Protein AF-A0A6P0PLL3-F1 (afdb_monomer_lite)

Radius of gyration: 20.27 Å; chains: 1; bounding box: 35×46×70 Å

pLDDT: mean 83.41, std 16.7, range [39.41, 98.06]

Sequence (136 aa):
MVSTVKMPKSPPAWEDLPLSQAADSIDLDNIKTQLDLVLLSLEALAGIGSEEMLQAAAELNLDSMITDRVALWRLRQSNPLRKSSGGRKKLDVEEARSLVLIICHLAKNHQELIRRAVALLEQMTQQNSEPHRAAL

Foldseek 3Di:
DDDDDDDDDDDPPPVPPPPVDDDDVVLVVDLLQVLLVLVVLLCVQVVDDVVLLVVLCVVVVNCVQVVDPVSVVLSNQQRPPDDDPDDHDDQDPVNSVSSVSSSVVSCVVCVVSSVVLVVLVVVCVVVVHDSVPDDD

Structure (mmCIF, N/CA/C/O backbone):
data_AF-A0A6P0PLL3-F1
#
_entry.id   AF-A0A6P0PLL3-F1
#
loop_
_atom_site.group_PDB
_atom_site.id
_atom_site.type_symbol
_atom_site.label_atom_id
_atom_site.label_alt_id
_atom_site.label_comp_id
_atom_site.label_asym_id
_atom_site.label_entity_id
_atom_site.label_seq_id
_atom_site.pdbx_PDB_ins_code
_atom_site.Cartn_x
_atom_site.Cartn_y
_atom_site.Cartn_z
_atom_site.occupancy
_atom_site.B_iso_or_equiv
_atom_site.auth_seq_id
_atom_site.auth_comp_id
_atom_site.auth_asym_id
_atom_site.auth_atom_id
_atom_site.pdbx_PDB_model_num
ATOM 1 N N . MET A 1 1 ? -3.073 -38.754 51.804 1.00 40.34 1 MET A N 1
ATOM 2 C CA . MET A 1 1 ? -2.474 -37.481 51.350 1.00 40.34 1 MET A CA 1
ATOM 3 C C . MET A 1 1 ? -2.199 -37.617 49.861 1.00 40.34 1 MET A C 1
ATOM 5 O O . MET A 1 1 ? -1.339 -38.405 49.502 1.00 40.34 1 MET A O 1
ATOM 9 N N . VAL A 1 2 ? -2.988 -36.965 49.005 1.00 42.31 2 VAL A N 1
ATOM 10 C CA . VAL A 1 2 ? -2.787 -36.967 47.545 1.00 42.31 2 VAL A CA 1
ATOM 11 C C . VAL A 1 2 ? -2.354 -35.558 47.163 1.00 42.31 2 VAL A C 1
ATOM 13 O O . VAL A 1 2 ? -3.126 -34.616 47.322 1.00 42.31 2 VAL A O 1
ATOM 16 N N . SER A 1 3 ? -1.104 -35.412 46.732 1.00 39.41 3 SER A N 1
ATOM 17 C CA . SER A 1 3 ? -0.561 -34.148 46.239 1.00 39.41 3 SER A CA 1
ATOM 18 C C . SER A 1 3 ? -0.865 -34.031 44.751 1.00 39.41 3 SER A C 1
ATOM 20 O O . SER A 1 3 ? -0.253 -34.716 43.936 1.00 39.41 3 SER A O 1
ATOM 22 N N . THR A 1 4 ? -1.812 -33.173 44.386 1.00 42.75 4 THR A N 1
ATOM 23 C CA . THR A 1 4 ? -2.090 -32.843 42.985 1.00 42.75 4 THR A CA 1
ATOM 24 C C . THR A 1 4 ? -1.213 -31.660 42.585 1.00 42.75 4 THR A C 1
ATOM 26 O O . THR A 1 4 ? -1.444 -30.530 43.016 1.00 42.75 4 THR A O 1
ATOM 29 N N . VAL A 1 5 ? -0.180 -31.911 41.780 1.00 46.03 5 VAL A N 1
ATOM 30 C CA . VAL A 1 5 ? 0.643 -30.850 41.186 1.00 46.03 5 VAL A CA 1
ATOM 31 C C . VAL A 1 5 ? -0.196 -30.128 40.134 1.00 46.03 5 VAL A C 1
ATOM 33 O O . VAL A 1 5 ? -0.604 -30.707 39.130 1.00 46.03 5 VAL A O 1
ATOM 36 N N . LYS A 1 6 ? -0.485 -28.852 40.387 1.00 48.22 6 LYS A N 1
ATOM 37 C CA . LYS A 1 6 ? -1.186 -27.964 39.459 1.00 48.22 6 LYS A CA 1
ATOM 38 C C . LYS A 1 6 ? -0.161 -27.458 38.441 1.00 48.22 6 LYS A C 1
ATOM 40 O O . LYS A 1 6 ? 0.735 -26.703 38.808 1.00 48.22 6 LYS A O 1
ATOM 45 N N . MET A 1 7 ? -0.257 -27.901 37.187 1.00 46.19 7 MET A N 1
ATOM 46 C CA . MET A 1 7 ? 0.611 -27.389 36.121 1.00 46.19 7 MET A CA 1
ATOM 47 C C . MET A 1 7 ? 0.285 -25.914 35.835 1.00 46.19 7 MET A C 1
ATOM 49 O O . MET A 1 7 ? -0.898 -25.554 35.810 1.00 46.19 7 MET A O 1
ATOM 53 N N . PRO A 1 8 ? 1.296 -25.050 35.633 1.00 46.84 8 PRO A N 1
ATOM 54 C CA . PRO A 1 8 ? 1.057 -23.663 35.276 1.00 46.84 8 PRO A CA 1
ATOM 55 C C . PRO A 1 8 ? 0.473 -23.590 33.862 1.00 46.84 8 PRO A C 1
ATOM 57 O O . PRO A 1 8 ? 0.931 -24.250 32.931 1.00 46.84 8 PRO A O 1
ATOM 60 N N . LYS A 1 9 ? -0.580 -22.788 33.727 1.00 57.59 9 LYS A N 1
ATOM 61 C CA . LYS A 1 9 ? -1.234 -22.465 32.463 1.00 57.59 9 LYS A CA 1
ATOM 62 C C . LYS A 1 9 ? -0.315 -21.479 31.738 1.00 57.59 9 LYS A C 1
ATOM 64 O O . LYS A 1 9 ? -0.266 -20.318 32.133 1.00 57.59 9 LYS A O 1
ATOM 69 N N . SER A 1 10 ? 0.461 -21.943 30.759 1.00 55.72 10 SER A N 1
ATOM 70 C CA . SER A 1 10 ? 1.245 -21.037 29.915 1.00 55.72 10 SER A CA 1
ATOM 71 C C . SER A 1 10 ? 0.302 -20.039 29.230 1.00 55.72 10 SER A C 1
ATOM 73 O O . SER A 1 10 ? -0.740 -20.469 28.719 1.00 55.72 10 SER A O 1
ATOM 75 N N . PRO A 1 11 ? 0.622 -18.734 29.229 1.00 53.94 11 PRO A N 1
ATOM 76 C CA . PRO A 1 11 ? -0.097 -17.769 28.409 1.00 53.94 11 PRO A CA 1
ATOM 77 C C . PRO A 1 11 ? 0.046 -18.141 26.923 1.00 53.94 11 PRO A C 1
ATOM 79 O O . PRO A 1 11 ? 1.012 -18.811 26.536 1.00 53.94 11 PRO A O 1
ATOM 82 N N . PRO A 1 12 ? -0.936 -17.792 26.078 1.00 54.72 12 PRO A N 1
ATOM 83 C CA . PRO A 1 12 ? -0.860 -18.075 24.655 1.00 54.72 12 PRO A CA 1
ATOM 84 C C . PRO A 1 12 ? 0.314 -17.305 24.025 1.00 54.72 12 PRO A C 1
ATOM 86 O O . PRO A 1 12 ? 0.501 -16.119 24.268 1.00 54.72 12 PRO A O 1
ATOM 89 N N . ALA A 1 13 ? 1.088 -17.994 23.182 1.00 58.91 13 ALA A N 1
ATOM 90 C CA . ALA A 1 13 ? 2.374 -17.562 22.615 1.00 58.91 13 ALA A CA 1
ATOM 91 C C . ALA A 1 13 ? 2.362 -16.274 21.754 1.00 58.91 13 ALA A C 1
ATOM 93 O O . ALA A 1 13 ? 3.370 -15.950 21.133 1.00 58.91 13 ALA A O 1
ATOM 94 N N . TRP A 1 14 ? 1.238 -15.559 21.672 1.00 58.59 14 TRP A N 1
ATOM 95 C CA . TRP A 1 14 ? 1.121 -14.296 20.942 1.00 58.59 14 TRP A CA 1
ATOM 96 C C . TRP A 1 14 ? 1.363 -13.060 21.824 1.00 58.59 14 TRP A C 1
ATOM 98 O O . TRP A 1 14 ? 1.707 -12.015 21.280 1.00 58.59 14 TRP A O 1
ATOM 108 N N . GLU A 1 15 ? 1.220 -13.165 23.153 1.00 55.38 15 GLU A N 1
ATOM 109 C CA . GLU A 1 15 ? 1.468 -12.053 24.097 1.00 55.38 15 GLU A CA 1
ATOM 110 C C . GLU A 1 15 ? 2.967 -11.716 24.204 1.00 55.38 15 GLU A C 1
ATOM 112 O O . GLU A 1 15 ? 3.335 -10.562 24.403 1.00 55.38 15 GLU A O 1
ATOM 117 N N . ASP A 1 16 ? 3.828 -12.707 23.949 1.00 50.25 16 ASP A N 1
ATOM 118 C CA . ASP A 1 16 ? 5.288 -12.585 23.890 1.00 50.25 16 ASP A CA 1
ATOM 119 C C . ASP A 1 16 ? 5.801 -12.450 22.446 1.00 50.25 16 ASP A C 1
ATOM 121 O O . ASP A 1 16 ? 6.858 -12.975 22.098 1.00 50.25 16 ASP A O 1
ATOM 125 N N . LEU A 1 17 ? 5.068 -11.767 21.565 1.00 49.81 17 LEU A N 1
ATOM 126 C CA . LEU A 1 17 ? 5.664 -11.229 20.342 1.00 49.81 17 LEU A CA 1
ATOM 127 C C . LEU A 1 17 ? 6.262 -9.863 20.692 1.00 49.81 17 LEU A C 1
ATOM 129 O O . LEU A 1 17 ? 5.584 -8.851 20.494 1.00 49.81 17 LEU A O 1
ATOM 133 N N . PRO A 1 18 ? 7.512 -9.771 21.199 1.00 50.16 18 PRO A N 1
ATOM 134 C CA . PRO A 1 18 ? 8.148 -8.477 21.282 1.00 50.16 18 PRO A CA 1
ATOM 135 C C . PRO A 1 18 ? 8.168 -7.933 19.858 1.00 50.16 18 PRO A C 1
ATOM 137 O O . PRO A 1 18 ? 8.662 -8.598 18.935 1.00 50.16 18 PRO A O 1
ATOM 140 N N . LEU A 1 19 ? 7.633 -6.725 19.675 1.00 50.09 19 LEU A N 1
ATOM 141 C CA . LEU A 1 19 ? 8.045 -5.860 18.579 1.00 50.09 19 LEU A CA 1
ATOM 142 C C . LEU A 1 19 ? 9.567 -5.794 18.692 1.00 50.09 19 LEU A C 1
ATOM 144 O O . LEU A 1 19 ? 10.102 -5.064 19.520 1.00 50.09 19 LEU A O 1
ATOM 148 N N . SER A 1 20 ? 10.257 -6.675 17.960 1.00 55.56 20 SER A N 1
ATOM 149 C CA . SER A 1 20 ? 11.672 -6.976 18.213 1.00 55.56 20 SER A CA 1
ATOM 150 C C . SER A 1 20 ? 12.547 -5.739 17.998 1.00 55.56 20 SER A C 1
ATOM 152 O O . SER A 1 20 ? 13.670 -5.697 18.480 1.00 55.56 20 SER A O 1
ATOM 154 N N . GLN A 1 21 ? 11.975 -4.730 17.339 1.00 55.62 21 GLN A N 1
ATOM 155 C CA . GLN A 1 21 ? 12.319 -3.320 17.366 1.00 55.62 21 GLN A CA 1
ATOM 156 C C . GLN A 1 21 ? 11.032 -2.528 17.093 1.00 55.62 21 GLN A C 1
ATOM 158 O O . GLN A 1 21 ? 10.282 -2.874 16.175 1.00 55.62 21 GLN A O 1
ATOM 163 N N . ALA A 1 22 ? 10.769 -1.467 17.861 1.00 57.72 22 ALA A N 1
ATOM 164 C CA . ALA A 1 22 ? 9.928 -0.391 17.346 1.00 57.72 22 ALA A CA 1
ATOM 165 C C . ALA A 1 22 ? 10.685 0.217 16.157 1.00 57.72 22 ALA A C 1
ATOM 167 O O . ALA A 1 22 ? 11.886 0.449 16.272 1.00 57.72 22 ALA A O 1
ATOM 168 N N . ALA A 1 23 ? 10.031 0.389 15.007 1.00 59.97 23 ALA A N 1
ATOM 169 C CA . ALA A 1 23 ? 10.691 0.998 13.856 1.00 59.97 23 ALA A CA 1
ATOM 170 C C . ALA A 1 23 ? 11.138 2.417 14.238 1.00 59.97 23 ALA A C 1
ATOM 172 O O . ALA A 1 23 ? 10.313 3.213 14.694 1.00 59.97 23 ALA A O 1
ATOM 173 N N . ASP A 1 24 ? 12.426 2.722 14.070 1.00 63.41 24 ASP A N 1
ATOM 174 C CA . ASP A 1 24 ? 12.923 4.084 14.247 1.00 63.41 24 ASP A CA 1
ATOM 175 C C . ASP A 1 24 ? 12.212 4.999 13.238 1.00 63.41 24 ASP A C 1
ATOM 177 O O . ASP A 1 24 ? 11.894 4.580 12.121 1.00 63.41 24 ASP A O 1
ATOM 181 N N . SER A 1 25 ? 11.963 6.265 13.590 1.00 64.69 25 SER A N 1
ATOM 182 C CA . SER A 1 25 ? 11.278 7.210 12.687 1.00 64.69 25 SER A CA 1
ATOM 183 C C . SER A 1 25 ? 11.964 7.309 11.317 1.00 64.69 25 SER A C 1
ATOM 185 O O . SER A 1 25 ? 11.297 7.409 10.294 1.00 64.69 25 SER A O 1
ATOM 187 N N . ILE A 1 26 ? 13.291 7.156 11.294 1.00 71.12 26 ILE A N 1
ATOM 188 C CA . ILE A 1 26 ? 14.126 7.124 10.086 1.00 71.12 26 ILE A CA 1
ATOM 189 C C . ILE A 1 26 ? 13.738 5.968 9.141 1.00 71.12 26 ILE A C 1
ATOM 191 O O . ILE A 1 26 ? 13.766 6.133 7.921 1.00 71.12 26 ILE A O 1
ATOM 195 N N . ASP A 1 27 ? 13.343 4.807 9.671 1.00 69.00 27 ASP A N 1
ATOM 196 C CA . ASP A 1 27 ? 12.918 3.657 8.862 1.00 69.00 27 ASP A CA 1
ATOM 197 C C . ASP A 1 27 ? 11.500 3.831 8.293 1.00 69.00 27 ASP A C 1
ATOM 199 O O . ASP A 1 27 ? 11.192 3.301 7.217 1.00 69.00 27 ASP A O 1
ATOM 203 N N . LEU A 1 28 ? 10.646 4.593 8.987 1.00 70.81 28 LEU A N 1
ATOM 204 C CA . LEU A 1 28 ? 9.318 4.999 8.510 1.00 70.81 28 LEU A CA 1
ATOM 205 C C . LEU A 1 28 ? 9.394 6.123 7.467 1.00 70.81 28 LEU A C 1
ATOM 207 O O . LEU A 1 28 ? 8.525 6.213 6.599 1.00 70.81 28 LEU A O 1
ATOM 211 N N . ASP A 1 29 ? 10.463 6.919 7.484 1.00 75.88 29 ASP A N 1
ATOM 212 C CA . ASP A 1 29 ? 10.762 7.923 6.456 1.00 75.88 29 ASP A CA 1
ATOM 213 C C . ASP A 1 29 ? 11.286 7.297 5.147 1.00 75.88 29 ASP A C 1
ATOM 215 O O . ASP A 1 29 ? 11.446 7.972 4.126 1.00 75.88 29 ASP A O 1
ATOM 219 N N . ASN A 1 30 ? 11.515 5.980 5.124 1.00 88.50 30 ASN A N 1
ATOM 220 C CA . ASN A 1 30 ? 11.902 5.265 3.917 1.00 88.50 30 ASN A CA 1
ATOM 221 C C . ASN A 1 30 ? 10.709 5.094 2.965 1.00 88.50 30 ASN A C 1
ATOM 223 O O . ASN A 1 30 ? 9.740 4.397 3.269 1.00 88.50 30 ASN A O 1
ATOM 227 N N . ILE A 1 31 ? 10.823 5.636 1.750 1.00 90.06 31 ILE A N 1
ATOM 228 C CA . ILE A 1 31 ? 9.772 5.556 0.724 1.00 90.06 31 ILE A CA 1
ATOM 229 C C . ILE A 1 31 ? 9.289 4.123 0.444 1.00 90.06 31 ILE A C 1
ATOM 231 O O . ILE A 1 31 ? 8.103 3.909 0.219 1.00 90.06 31 ILE A O 1
ATOM 235 N N . LYS A 1 32 ? 10.169 3.113 0.500 1.00 91.75 32 LYS A N 1
ATOM 236 C CA . LYS A 1 32 ? 9.781 1.707 0.271 1.00 91.75 32 LYS A CA 1
ATOM 237 C C . LYS A 1 32 ? 8.855 1.203 1.372 1.00 91.75 32 LYS A C 1
ATOM 239 O O . LYS A 1 32 ? 7.901 0.483 1.091 1.00 91.75 32 LYS A O 1
ATOM 244 N N . THR A 1 33 ? 9.146 1.597 2.611 1.00 92.12 33 THR A N 1
ATOM 245 C CA . THR A 1 33 ? 8.307 1.321 3.775 1.00 92.12 33 THR A CA 1
ATOM 246 C C . THR A 1 33 ? 6.958 2.007 3.612 1.00 92.12 33 THR A C 1
ATOM 248 O O . THR A 1 33 ? 5.929 1.353 3.738 1.00 92.12 33 THR A O 1
ATOM 251 N N . GLN A 1 34 ? 6.948 3.293 3.255 1.00 93.38 34 GLN A N 1
ATOM 252 C CA . GLN A 1 34 ? 5.714 4.065 3.097 1.00 93.38 34 GLN A CA 1
ATOM 253 C C . GLN A 1 34 ? 4.800 3.491 2.011 1.00 93.38 34 GLN A C 1
ATOM 255 O O . GLN A 1 34 ? 3.619 3.280 2.265 1.00 93.38 34 GLN A O 1
ATOM 260 N N . LEU A 1 35 ? 5.335 3.178 0.826 1.00 95.31 35 LEU A N 1
ATOM 261 C CA . LEU A 1 35 ? 4.544 2.605 -0.269 1.00 95.31 35 LEU A CA 1
ATOM 262 C C . LEU A 1 35 ? 3.897 1.273 0.127 1.00 95.31 35 LEU A C 1
ATOM 264 O O . LEU A 1 35 ? 2.709 1.061 -0.113 1.00 95.31 35 LEU A O 1
ATOM 268 N N . ASP A 1 36 ? 4.662 0.381 0.755 1.00 94.50 36 ASP A N 1
ATOM 269 C CA . ASP A 1 36 ? 4.148 -0.918 1.185 1.00 94.50 36 ASP A CA 1
ATOM 270 C C . ASP A 1 36 ? 3.156 -0.806 2.353 1.00 94.50 36 ASP A C 1
ATOM 272 O O . ASP A 1 36 ? 2.162 -1.534 2.370 1.00 94.50 36 ASP A O 1
ATOM 276 N N . LEU A 1 37 ? 3.379 0.119 3.295 1.00 94.25 37 LEU A N 1
ATOM 277 C CA . LEU A 1 37 ? 2.435 0.400 4.378 1.00 94.25 37 LEU A CA 1
ATOM 278 C C . LEU A 1 37 ? 1.116 0.947 3.840 1.00 94.25 37 LEU A C 1
ATOM 280 O O . LEU A 1 37 ? 0.068 0.471 4.258 1.00 94.25 37 LEU A O 1
ATOM 284 N N . VAL A 1 38 ? 1.143 1.879 2.885 1.00 95.56 38 VAL A N 1
ATOM 285 C CA . VAL A 1 38 ? -0.088 2.415 2.290 1.00 95.56 38 VAL A CA 1
ATOM 286 C C . VAL A 1 38 ? -0.847 1.327 1.530 1.00 95.56 38 VAL A C 1
ATOM 288 O O . VAL A 1 38 ? -2.063 1.228 1.678 1.00 95.56 38 VAL A O 1
ATO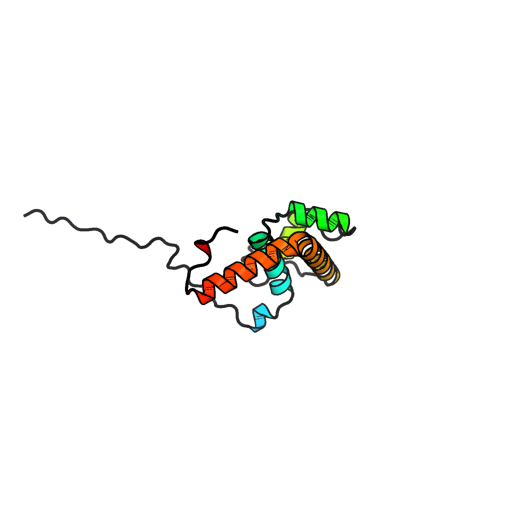M 291 N N . LEU A 1 39 ? -0.158 0.461 0.779 1.00 95.44 39 LEU A N 1
ATOM 292 C CA . LEU A 1 39 ? -0.802 -0.702 0.155 1.00 95.44 39 LEU A CA 1
ATOM 293 C C . LEU A 1 39 ? -1.436 -1.628 1.196 1.00 95.44 39 LEU A C 1
ATOM 295 O O . LEU A 1 39 ? -2.580 -2.033 1.022 1.00 95.44 39 LEU A O 1
ATOM 299 N N . LEU A 1 40 ? -0.730 -1.926 2.291 1.00 94.88 40 LEU A N 1
ATOM 300 C CA . LEU A 1 40 ? -1.262 -2.743 3.384 1.00 94.88 40 LEU A CA 1
ATOM 301 C C . LEU A 1 40 ? -2.474 -2.080 4.061 1.00 94.88 40 LEU A C 1
ATOM 303 O O . LEU A 1 40 ? -3.435 -2.762 4.406 1.00 94.88 40 LEU A O 1
ATOM 307 N N . SER A 1 41 ? -2.460 -0.756 4.229 1.00 94.38 41 SER A N 1
ATOM 308 C CA . SER A 1 41 ? -3.605 -0.005 4.747 1.00 94.38 41 SER A CA 1
ATOM 309 C C . SER A 1 41 ? -4.805 -0.096 3.812 1.00 94.38 41 SER A C 1
ATOM 311 O O . SER A 1 41 ? -5.919 -0.284 4.285 1.00 94.38 41 SER A O 1
ATOM 313 N N . LEU A 1 42 ? -4.601 -0.005 2.497 1.00 95.69 42 LEU A N 1
ATOM 314 C CA . LEU A 1 42 ? -5.687 -0.186 1.537 1.00 95.69 42 LEU A CA 1
ATOM 315 C C . LEU A 1 42 ? -6.261 -1.609 1.612 1.00 95.69 42 LEU A C 1
ATOM 317 O O . LEU A 1 42 ? -7.479 -1.753 1.686 1.00 95.69 42 LEU A O 1
ATOM 321 N N . GLU A 1 43 ? -5.413 -2.644 1.669 1.00 95.06 43 GLU A N 1
ATOM 322 C CA . GLU A 1 43 ? -5.848 -4.041 1.860 1.00 95.06 43 GLU A CA 1
ATOM 323 C C . GLU A 1 43 ? -6.707 -4.195 3.122 1.00 95.06 43 GLU A C 1
ATOM 325 O O . GLU A 1 43 ? -7.780 -4.793 3.077 1.00 95.06 43 GLU A O 1
ATOM 330 N N . ALA A 1 44 ? -6.269 -3.609 4.238 1.00 92.81 44 ALA A N 1
ATOM 331 C CA . ALA A 1 44 ? -6.954 -3.725 5.519 1.00 92.81 44 ALA A CA 1
ATOM 332 C C . ALA A 1 44 ? -8.268 -2.927 5.590 1.00 92.81 44 ALA A C 1
ATOM 334 O O . ALA A 1 44 ? -9.244 -3.413 6.155 1.00 92.81 44 ALA A O 1
ATOM 335 N N . LEU A 1 45 ? -8.298 -1.705 5.049 1.00 92.69 45 LEU A N 1
ATOM 336 C CA . LEU A 1 45 ? -9.442 -0.793 5.185 1.00 92.69 45 LEU A CA 1
ATOM 337 C C . LEU A 1 45 ? -10.504 -0.991 4.101 1.00 92.69 45 LEU A C 1
ATOM 339 O O . LEU A 1 45 ? -11.680 -0.744 4.350 1.00 92.69 45 LEU A O 1
ATOM 343 N N . ALA A 1 46 ? -10.098 -1.392 2.897 1.00 93.19 46 ALA A N 1
ATOM 344 C CA . ALA A 1 46 ? -10.991 -1.533 1.749 1.00 93.19 46 ALA A CA 1
ATOM 345 C C . ALA A 1 46 ? -11.184 -2.989 1.305 1.00 93.19 46 ALA A C 1
ATOM 347 O O . ALA A 1 46 ? -11.935 -3.235 0.363 1.00 93.19 46 ALA A O 1
ATOM 348 N N . GLY A 1 47 ? -10.518 -3.949 1.957 1.00 92.25 47 GLY A N 1
ATOM 349 C CA . GLY A 1 47 ? -10.626 -5.370 1.623 1.00 92.25 47 GLY A CA 1
ATOM 350 C C . GLY A 1 47 ? -10.069 -5.719 0.243 1.00 92.25 47 GLY A C 1
ATOM 351 O O . GLY A 1 47 ? -10.453 -6.741 -0.320 1.00 92.25 47 GLY A O 1
ATOM 352 N N . ILE A 1 48 ? -9.202 -4.872 -0.321 1.00 93.75 48 ILE A N 1
ATOM 353 C CA . ILE A 1 48 ? -8.618 -5.116 -1.642 1.00 93.75 48 ILE A CA 1
ATOM 354 C C . ILE A 1 48 ? -7.597 -6.253 -1.581 1.00 93.75 48 ILE A C 1
ATOM 356 O O . ILE A 1 48 ? -6.862 -6.402 -0.603 1.00 93.75 48 ILE A O 1
ATOM 360 N N . GLY A 1 49 ? -7.530 -7.042 -2.648 1.00 92.50 49 GLY A N 1
ATOM 361 C CA . GLY A 1 49 ? -6.534 -8.081 -2.834 1.00 92.50 49 GLY A CA 1
ATOM 362 C C . GLY A 1 49 ? -5.486 -7.713 -3.880 1.00 92.50 49 GLY A C 1
ATOM 363 O O . GLY A 1 49 ? -5.441 -6.616 -4.438 1.00 92.50 49 GLY A O 1
ATOM 364 N N . SER A 1 50 ? -4.622 -8.685 -4.177 1.00 93.25 50 SER A N 1
ATOM 365 C CA . SER A 1 50 ? -3.619 -8.538 -5.239 1.00 93.25 50 SER A CA 1
ATOM 366 C C . SER A 1 50 ? -4.228 -8.494 -6.641 1.00 93.25 50 SER A C 1
ATOM 368 O O . SER A 1 50 ? -3.594 -7.939 -7.529 1.00 93.25 50 SER A O 1
ATOM 370 N N . GLU A 1 51 ? -5.436 -9.024 -6.850 1.00 94.88 51 GLU A N 1
ATOM 371 C CA . GLU A 1 51 ? -6.100 -8.947 -8.159 1.00 94.88 51 GLU A CA 1
ATOM 372 C C . GLU A 1 51 ? -6.564 -7.535 -8.465 1.00 94.88 51 GLU A C 1
ATOM 374 O O . GLU A 1 51 ? -6.325 -7.048 -9.559 1.00 94.88 51 GLU A O 1
ATOM 379 N N . GLU A 1 52 ? -7.155 -6.845 -7.495 1.00 96.12 52 GLU A N 1
ATOM 380 C CA . GLU A 1 52 ? -7.575 -5.456 -7.637 1.00 96.12 52 GLU A CA 1
ATOM 381 C C . GLU A 1 52 ? -6.369 -4.545 -7.899 1.00 96.12 52 GLU A C 1
ATOM 383 O O . GLU A 1 52 ? -6.451 -3.616 -8.699 1.00 96.12 52 GLU A O 1
ATOM 388 N N . MET A 1 53 ? -5.218 -4.839 -7.284 1.00 95.69 53 MET A N 1
ATOM 389 C CA . MET A 1 53 ? -3.969 -4.125 -7.565 1.00 95.69 53 MET A CA 1
ATOM 390 C C . MET A 1 53 ? -3.446 -4.381 -8.983 1.00 95.69 53 MET A C 1
ATOM 392 O O . MET A 1 53 ? -2.983 -3.445 -9.633 1.00 95.69 53 MET A O 1
ATOM 396 N N . LEU A 1 54 ? -3.509 -5.625 -9.467 1.00 96.44 54 LEU A N 1
ATOM 397 C CA . LEU A 1 54 ? -3.110 -5.962 -10.837 1.00 96.44 54 LEU A CA 1
ATOM 398 C C . LEU A 1 54 ? -4.080 -5.376 -11.864 1.00 96.44 54 LEU A C 1
ATOM 400 O O . LEU A 1 54 ? -3.650 -4.847 -12.882 1.00 96.44 54 LEU A O 1
ATOM 404 N N . GLN A 1 55 ? -5.374 -5.385 -11.564 1.00 96.69 55 GLN A N 1
ATOM 405 C CA . GLN A 1 55 ? -6.399 -4.754 -12.381 1.00 96.69 55 GLN A CA 1
ATOM 406 C C . GLN A 1 55 ? -6.177 -3.237 -12.468 1.00 96.69 55 GLN A C 1
ATOM 408 O O . GLN A 1 55 ? -6.212 -2.675 -13.559 1.00 96.69 55 GLN A O 1
ATOM 413 N N . ALA A 1 56 ? -5.852 -2.580 -11.350 1.00 96.88 56 ALA A N 1
ATOM 414 C CA . ALA A 1 56 ? -5.454 -1.174 -11.350 1.00 96.88 56 ALA A CA 1
ATOM 415 C C . ALA A 1 56 ? -4.187 -0.930 -12.187 1.00 96.88 56 ALA A C 1
ATOM 417 O O . ALA A 1 56 ? -4.107 0.072 -12.894 1.00 96.88 56 ALA A O 1
ATOM 418 N N . ALA A 1 57 ? -3.202 -1.834 -12.141 1.00 96.62 57 ALA A N 1
ATOM 419 C CA . ALA A 1 57 ? -2.017 -1.739 -12.990 1.00 96.62 57 ALA A CA 1
ATOM 420 C C . ALA A 1 57 ? -2.384 -1.819 -14.482 1.00 96.62 57 ALA A C 1
ATOM 422 O O . ALA A 1 57 ? -1.927 -0.976 -15.253 1.00 96.62 57 ALA A O 1
ATOM 423 N N . ALA A 1 58 ? -3.253 -2.755 -14.870 1.00 96.25 58 ALA A N 1
ATOM 424 C CA . ALA A 1 58 ? -3.723 -2.912 -16.246 1.00 96.25 58 ALA A CA 1
ATOM 425 C C . ALA A 1 58 ? -4.528 -1.693 -16.733 1.00 96.25 58 ALA A C 1
ATOM 427 O O . ALA A 1 58 ? -4.278 -1.162 -17.813 1.00 96.25 58 ALA A O 1
ATOM 428 N N . GLU A 1 59 ? -5.447 -1.176 -15.912 1.00 97.00 59 GLU A N 1
ATOM 429 C CA . GLU A 1 59 ? -6.232 0.033 -16.219 1.00 97.00 59 GLU A CA 1
ATOM 430 C C . GLU A 1 59 ? -5.354 1.269 -16.442 1.00 97.00 59 GLU A C 1
ATOM 432 O O . GLU A 1 59 ? -5.686 2.149 -17.240 1.00 97.00 59 GLU A O 1
ATOM 437 N N . LEU A 1 60 ? -4.216 1.327 -15.752 1.00 96.75 60 LEU A N 1
ATOM 438 C CA . LEU A 1 60 ? -3.234 2.400 -15.862 1.00 96.75 60 LEU A CA 1
ATOM 439 C C . LEU A 1 60 ? -2.156 2.128 -16.926 1.00 96.75 60 LEU A C 1
ATOM 441 O O . LEU A 1 60 ? -1.287 2.978 -17.117 1.00 96.75 60 LEU A O 1
ATOM 445 N N . ASN A 1 61 ? -2.223 1.003 -17.648 1.00 95.81 61 ASN A N 1
ATOM 446 C CA . ASN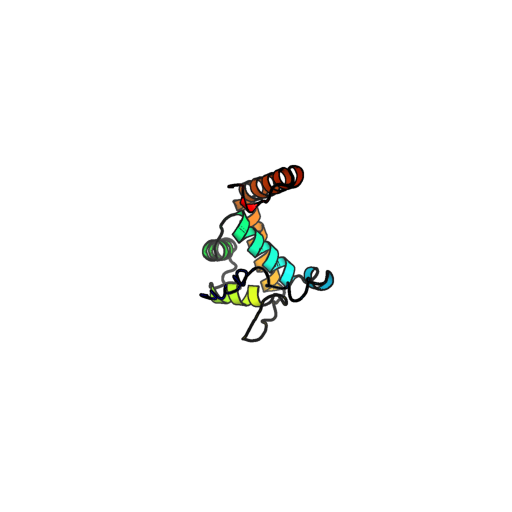 A 1 61 ? -1.229 0.550 -18.631 1.00 95.81 61 ASN A CA 1
ATOM 447 C C . ASN A 1 61 ? 0.186 0.369 -18.034 1.00 95.81 61 ASN A C 1
ATOM 449 O O . ASN A 1 61 ? 1.188 0.770 -18.629 1.00 95.81 61 ASN A O 1
ATOM 453 N N . LEU A 1 62 ? 0.270 -0.213 -16.835 1.00 94.44 62 LEU A N 1
ATOM 454 C CA . LEU A 1 62 ? 1.503 -0.439 -16.067 1.00 94.44 62 LEU A CA 1
ATOM 455 C C . LEU A 1 62 ? 1.956 -1.914 -16.062 1.00 94.44 62 LEU A C 1
ATOM 457 O O . LEU A 1 62 ? 2.830 -2.288 -15.276 1.00 94.44 62 LEU A O 1
ATOM 461 N N . ASP A 1 63 ? 1.411 -2.758 -16.941 1.00 88.25 63 ASP A N 1
ATOM 462 C CA . ASP A 1 63 ? 1.689 -4.206 -17.009 1.00 88.25 63 ASP A CA 1
ATOM 463 C C . ASP A 1 63 ? 3.173 -4.539 -17.242 1.00 88.25 63 ASP A C 1
ATOM 465 O O . ASP A 1 63 ? 3.676 -5.587 -16.827 1.00 88.25 63 ASP A O 1
ATOM 469 N N .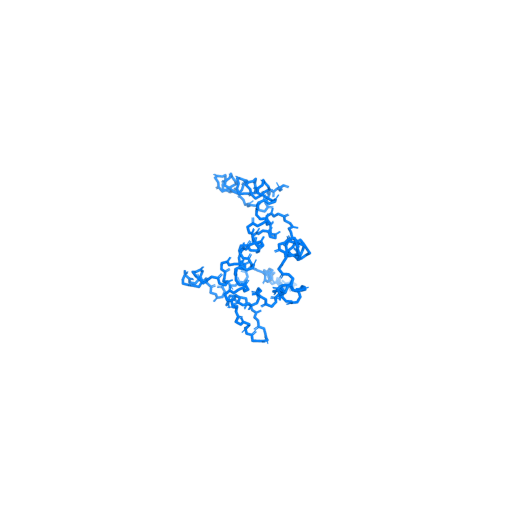 SER A 1 64 ? 3.902 -3.623 -17.888 1.00 88.75 64 SER A N 1
ATOM 470 C CA . SER A 1 64 ? 5.348 -3.733 -18.109 1.00 88.75 64 SER A CA 1
ATOM 471 C C . SER A 1 64 ? 6.169 -3.604 -16.821 1.00 88.75 64 SER A C 1
ATOM 473 O O . SER A 1 64 ? 7.296 -4.095 -16.772 1.00 88.75 64 SER A O 1
ATOM 475 N N . MET A 1 65 ? 5.610 -2.975 -15.783 1.00 90.06 65 MET A N 1
ATOM 476 C CA . MET A 1 65 ? 6.242 -2.785 -14.474 1.00 90.06 65 MET A CA 1
ATOM 477 C C . MET A 1 65 ? 5.730 -3.795 -13.442 1.00 90.06 65 MET A C 1
ATOM 479 O O . MET A 1 65 ? 6.505 -4.290 -12.622 1.00 90.06 65 MET A O 1
ATOM 483 N N . ILE A 1 66 ? 4.430 -4.114 -13.471 1.00 90.25 66 ILE A N 1
ATOM 484 C CA . ILE A 1 66 ? 3.786 -5.042 -12.531 1.00 90.25 66 ILE A CA 1
ATOM 485 C C . ILE A 1 66 ? 2.986 -6.081 -13.311 1.00 90.25 66 ILE A C 1
ATOM 487 O O . ILE A 1 66 ? 1.781 -5.966 -13.489 1.00 90.25 66 ILE A O 1
ATOM 491 N N . THR A 1 67 ? 3.688 -7.105 -13.785 1.00 88.69 67 THR A N 1
ATOM 492 C CA . THR A 1 67 ? 3.126 -8.080 -14.729 1.00 88.69 67 THR A CA 1
ATOM 493 C C . THR A 1 67 ? 2.281 -9.162 -14.059 1.00 88.69 67 THR A C 1
ATOM 495 O O . THR A 1 67 ? 1.360 -9.697 -14.666 1.00 88.69 67 THR A O 1
ATOM 498 N N . ASP A 1 68 ? 2.604 -9.525 -12.817 1.00 93.69 68 ASP A N 1
ATOM 499 C CA . ASP A 1 68 ? 1.924 -10.600 -12.097 1.00 93.69 68 ASP A CA 1
ATOM 500 C C . ASP A 1 68 ? 2.021 -10.437 -10.569 1.00 93.69 68 ASP A C 1
ATOM 502 O O . ASP A 1 68 ? 2.684 -9.540 -10.031 1.00 93.69 68 ASP A O 1
ATOM 506 N N . ARG A 1 69 ? 1.364 -11.349 -9.840 1.00 93.56 69 ARG A N 1
ATOM 507 C CA . ARG A 1 69 ? 1.359 -11.365 -8.368 1.00 93.56 69 ARG A CA 1
ATOM 508 C C . ARG A 1 69 ? 2.754 -11.532 -7.767 1.00 93.56 69 ARG A C 1
ATOM 510 O O . ARG A 1 69 ? 3.012 -11.018 -6.679 1.00 93.56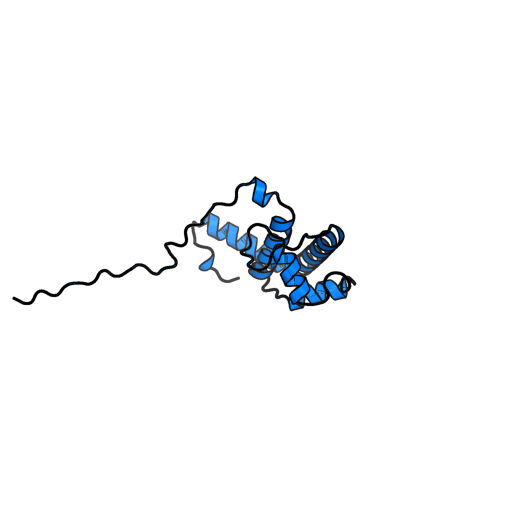 69 ARG A O 1
ATOM 517 N N . VAL A 1 70 ? 3.655 -12.250 -8.438 1.00 92.19 70 VAL A N 1
ATOM 518 C CA . VAL A 1 70 ? 5.027 -12.480 -7.965 1.00 92.19 70 VAL A CA 1
ATOM 519 C C . VAL A 1 70 ? 5.853 -11.205 -8.114 1.00 92.19 70 VAL A C 1
ATOM 521 O O . VAL A 1 70 ? 6.603 -10.862 -7.199 1.00 92.19 70 VAL A O 1
ATOM 524 N N . ALA A 1 71 ? 5.701 -10.475 -9.220 1.00 91.88 71 ALA A N 1
ATOM 525 C CA . ALA A 1 71 ? 6.301 -9.166 -9.434 1.00 91.88 71 ALA A CA 1
ATOM 526 C C . ALA A 1 71 ? 5.815 -8.172 -8.371 1.00 91.88 71 ALA A C 1
ATOM 528 O O . ALA A 1 71 ? 6.642 -7.584 -7.671 1.00 91.88 71 ALA A O 1
ATOM 529 N N . LEU A 1 72 ? 4.498 -8.080 -8.155 1.00 93.38 72 LEU A N 1
ATOM 530 C CA . LEU A 1 72 ? 3.907 -7.250 -7.103 1.00 93.38 72 LEU A CA 1
ATOM 531 C C . LEU A 1 72 ? 4.449 -7.615 -5.711 1.00 93.38 72 LEU A C 1
ATOM 533 O O . LEU A 1 72 ? 4.887 -6.744 -4.956 1.00 93.38 72 LEU A O 1
ATOM 537 N N . TRP A 1 73 ? 4.493 -8.908 -5.377 1.00 91.69 73 TRP A N 1
ATOM 538 C CA . TRP A 1 73 ? 5.065 -9.378 -4.115 1.00 91.69 73 TRP A CA 1
ATOM 539 C C . TRP A 1 73 ? 6.542 -8.988 -3.977 1.00 91.69 73 TRP A C 1
ATOM 541 O O . TRP A 1 73 ? 6.938 -8.468 -2.934 1.00 91.69 73 TRP A O 1
ATOM 551 N N . ARG A 1 74 ? 7.361 -9.163 -5.023 1.00 91.12 74 ARG A N 1
ATOM 552 C CA . ARG A 1 74 ? 8.784 -8.777 -5.012 1.00 91.12 74 ARG A CA 1
ATOM 553 C C . ARG A 1 74 ? 8.985 -7.282 -4.787 1.00 91.12 74 ARG A C 1
ATOM 555 O O . ARG A 1 74 ? 9.932 -6.910 -4.096 1.00 91.12 74 ARG A O 1
ATOM 562 N N . LEU A 1 75 ? 8.119 -6.436 -5.344 1.00 91.88 75 LEU A N 1
ATOM 563 C CA . LEU A 1 75 ? 8.156 -4.992 -5.111 1.00 91.88 75 LEU A CA 1
ATOM 564 C C . LEU A 1 75 ? 7.873 -4.661 -3.645 1.00 91.88 75 LEU A C 1
ATOM 566 O O . LEU A 1 75 ? 8.623 -3.903 -3.030 1.00 91.88 75 LEU A O 1
ATOM 570 N N . ARG A 1 76 ? 6.871 -5.307 -3.042 1.00 91.12 76 ARG A N 1
ATOM 571 C CA . ARG A 1 76 ? 6.560 -5.155 -1.611 1.00 91.12 76 ARG A CA 1
ATOM 572 C C . ARG A 1 76 ? 7.684 -5.665 -0.703 1.00 91.12 76 ARG A C 1
ATOM 574 O O . ARG A 1 76 ? 7.971 -5.052 0.320 1.00 91.12 76 ARG A O 1
ATOM 581 N N . GLN A 1 77 ? 8.404 -6.718 -1.107 1.00 90.12 77 GLN A N 1
ATOM 582 C CA . GLN A 1 77 ? 9.607 -7.211 -0.410 1.00 90.12 77 GLN A CA 1
ATOM 583 C C . GLN A 1 77 ? 10.807 -6.246 -0.454 1.00 90.12 77 GLN A C 1
ATOM 585 O O . GLN A 1 77 ? 11.835 -6.519 0.169 1.00 90.12 77 GLN A O 1
ATOM 590 N N . SER A 1 78 ? 10.713 -5.117 -1.166 1.00 89.38 78 SER A N 1
ATOM 591 C CA . SER A 1 78 ? 11.730 -4.062 -1.098 1.00 89.38 78 SER A CA 1
ATOM 592 C C . SER A 1 78 ? 11.693 -3.275 0.222 1.00 89.38 78 SER A C 1
ATOM 594 O O . SER A 1 78 ? 12.695 -2.643 0.569 1.00 89.38 78 SER A O 1
ATOM 596 N N . ASN A 1 79 ? 10.580 -3.339 0.967 1.00 90.50 79 ASN A N 1
ATOM 597 C CA . ASN A 1 79 ? 10.436 -2.743 2.293 1.00 90.50 79 ASN A CA 1
ATOM 598 C C . ASN A 1 79 ? 11.469 -3.354 3.270 1.00 90.50 79 ASN A C 1
ATOM 600 O O . ASN A 1 79 ? 11.439 -4.567 3.506 1.00 90.50 79 ASN A O 1
ATOM 604 N N . PRO A 1 80 ? 12.379 -2.552 3.861 1.00 87.06 80 PRO A N 1
ATOM 605 C CA . PRO A 1 80 ? 13.410 -3.056 4.769 1.00 87.06 80 PRO A CA 1
ATOM 606 C C . PRO A 1 80 ? 12.845 -3.766 6.008 1.00 87.06 80 PRO A C 1
ATOM 608 O O . PRO A 1 80 ? 13.489 -4.704 6.490 1.00 87.06 80 PRO A O 1
ATOM 611 N N . LEU A 1 81 ? 11.648 -3.371 6.459 1.00 86.94 81 LEU A N 1
ATOM 612 C CA . LEU A 1 81 ? 10.972 -3.906 7.644 1.00 86.94 81 LEU A CA 1
ATOM 613 C C . LEU A 1 81 ? 10.317 -5.276 7.409 1.00 86.94 81 LEU A C 1
ATOM 615 O O . LEU A 1 81 ? 9.977 -5.973 8.366 1.00 86.94 81 LEU A O 1
ATOM 619 N N . ARG A 1 82 ? 10.146 -5.710 6.151 1.00 85.56 82 ARG A N 1
ATOM 620 C CA . ARG A 1 82 ? 9.657 -7.064 5.862 1.00 85.56 82 ARG A CA 1
ATOM 621 C C . ARG A 1 82 ? 10.755 -8.099 6.093 1.00 85.56 82 ARG A C 1
ATOM 623 O O . ARG A 1 82 ? 11.899 -7.942 5.662 1.00 85.56 82 ARG A O 1
ATOM 630 N N . LYS A 1 83 ? 10.380 -9.220 6.717 1.00 81.50 83 LYS A N 1
ATOM 631 C CA . LYS A 1 83 ? 11.227 -10.418 6.794 1.00 81.50 83 LYS A CA 1
ATOM 632 C C . LYS A 1 83 ? 11.340 -11.026 5.392 1.00 81.50 83 LYS A C 1
ATOM 634 O O . LYS A 1 83 ? 10.366 -11.578 4.891 1.00 81.50 83 LYS A O 1
ATOM 639 N N . SER A 1 84 ? 12.518 -10.932 4.778 1.00 72.75 84 SER A N 1
ATOM 640 C CA . SER A 1 84 ? 12.813 -11.546 3.477 1.00 72.75 84 SER A CA 1
ATOM 641 C C . SER A 1 84 ? 13.957 -12.550 3.604 1.00 72.75 84 SER A C 1
ATOM 643 O O . SER A 1 84 ? 15.032 -12.215 4.101 1.00 72.75 84 SER A O 1
ATOM 645 N N . SER A 1 85 ? 13.729 -13.775 3.129 1.00 60.97 85 SER A N 1
ATOM 646 C CA . SER A 1 85 ? 14.708 -14.873 3.144 1.00 60.97 85 SER A CA 1
ATOM 647 C C . SER A 1 85 ? 15.511 -15.000 1.839 1.00 60.97 85 SER A C 1
ATOM 649 O O . SER A 1 85 ? 16.338 -15.896 1.728 1.00 60.97 85 SER A O 1
ATOM 651 N N . GLY A 1 86 ? 15.284 -14.127 0.846 1.00 61.03 86 GLY A N 1
ATOM 652 C CA . GLY A 1 86 ? 15.791 -14.287 -0.529 1.00 61.03 86 GLY A CA 1
ATOM 653 C C . GLY A 1 86 ? 16.590 -13.105 -1.089 1.00 61.03 86 GLY A C 1
ATOM 654 O O . GLY A 1 86 ? 16.675 -12.949 -2.304 1.00 61.03 86 GLY A O 1
ATOM 655 N N . GLY A 1 87 ? 17.146 -12.249 -0.228 1.00 66.88 87 GLY A N 1
ATOM 656 C CA . GLY A 1 87 ? 17.709 -10.960 -0.641 1.00 66.88 87 GLY A CA 1
ATOM 657 C C . GLY A 1 87 ? 16.617 -9.917 -0.919 1.00 66.88 87 GLY A C 1
ATOM 658 O O . GLY A 1 87 ? 15.455 -10.242 -1.161 1.00 66.88 87 GLY A O 1
ATOM 659 N N . ARG A 1 88 ? 16.965 -8.629 -0.823 1.00 75.25 88 ARG A N 1
ATOM 660 C CA . ARG A 1 88 ? 16.012 -7.526 -1.034 1.00 75.25 88 ARG A CA 1
ATOM 661 C C . ARG A 1 88 ? 16.125 -7.003 -2.459 1.00 75.25 88 ARG A C 1
ATOM 663 O O . ARG A 1 88 ? 17.202 -6.568 -2.871 1.00 75.25 88 ARG A O 1
ATOM 670 N N . LYS A 1 89 ? 15.011 -6.999 -3.197 1.00 79.75 89 LYS A N 1
ATOM 671 C CA . LYS A 1 89 ? 14.935 -6.307 -4.488 1.00 79.75 89 LYS A CA 1
ATOM 672 C C . LYS A 1 89 ? 15.155 -4.810 -4.257 1.00 79.75 89 LYS A C 1
ATOM 674 O O . LYS A 1 89 ? 14.572 -4.212 -3.350 1.00 79.75 89 LYS A O 1
ATOM 679 N N . LYS A 1 90 ? 15.999 -4.192 -5.084 1.00 84.69 90 LYS A N 1
ATOM 680 C CA . LYS A 1 90 ? 16.041 -2.732 -5.188 1.00 84.69 90 LYS A CA 1
ATOM 681 C C . LYS A 1 90 ? 14.786 -2.290 -5.937 1.00 84.69 90 LYS A C 1
ATOM 683 O O . LYS A 1 90 ? 14.551 -2.781 -7.035 1.00 84.69 90 LYS A O 1
ATOM 688 N N . LEU A 1 91 ? 14.001 -1.422 -5.307 1.00 88.00 91 LEU A N 1
ATOM 689 C CA . LEU A 1 91 ? 12.894 -0.729 -5.954 1.00 88.00 91 LEU A CA 1
ATOM 690 C C . LEU A 1 91 ? 13.481 0.393 -6.806 1.00 88.00 91 LEU A C 1
ATOM 692 O O . LEU A 1 91 ? 14.168 1.259 -6.253 1.00 88.00 91 LEU A O 1
ATOM 696 N N . ASP A 1 92 ? 13.260 0.333 -8.113 1.00 90.38 92 ASP A N 1
ATOM 697 C CA . ASP A 1 92 ? 13.637 1.414 -9.020 1.00 90.38 92 ASP A CA 1
ATOM 698 C C . ASP A 1 92 ? 12.608 2.557 -8.983 1.00 90.38 92 ASP A C 1
ATOM 700 O O . ASP A 1 92 ? 11.482 2.398 -8.509 1.00 90.38 92 ASP A O 1
ATOM 704 N N . VAL A 1 93 ? 12.998 3.730 -9.475 1.00 90.94 93 VAL A N 1
ATOM 705 C CA . VAL A 1 93 ? 12.170 4.936 -9.490 1.00 90.94 93 VAL A CA 1
ATOM 706 C C . VAL A 1 93 ? 10.891 4.723 -10.300 1.00 90.94 93 VAL A C 1
ATOM 708 O O . VAL A 1 93 ? 9.821 5.107 -9.834 1.00 90.94 93 VAL A O 1
ATOM 711 N N . GLU A 1 94 ? 10.963 4.077 -11.464 1.00 91.69 94 GLU A N 1
ATOM 712 C CA . GLU A 1 94 ? 9.777 3.839 -12.301 1.00 91.69 94 GLU A CA 1
ATOM 713 C C . GLU A 1 94 ? 8.815 2.823 -11.671 1.00 91.69 94 GLU A C 1
ATOM 715 O O . GLU A 1 94 ? 7.594 2.999 -11.709 1.00 91.69 94 GLU A O 1
ATOM 720 N N . GLU A 1 95 ? 9.349 1.815 -10.979 1.00 93.12 95 GLU A N 1
ATOM 721 C CA . GLU A 1 95 ? 8.549 0.881 -10.185 1.00 93.12 95 GLU A CA 1
ATOM 722 C C . GLU A 1 95 ? 7.860 1.606 -9.017 1.00 93.12 95 GLU A C 1
ATOM 724 O O . GLU A 1 95 ? 6.669 1.412 -8.774 1.00 93.12 95 GLU A O 1
ATOM 729 N N . ALA A 1 96 ? 8.577 2.498 -8.324 1.00 93.31 96 ALA A N 1
ATOM 730 C CA . ALA A 1 96 ? 8.014 3.305 -7.245 1.00 93.31 96 ALA A CA 1
ATOM 731 C C . ALA A 1 96 ? 6.902 4.241 -7.748 1.00 93.31 96 ALA A C 1
ATOM 733 O O . ALA A 1 96 ? 5.838 4.306 -7.133 1.00 93.31 96 ALA A O 1
ATOM 734 N N . ARG A 1 97 ? 7.106 4.928 -8.883 1.00 94.75 97 ARG A N 1
ATOM 735 C CA . ARG A 1 97 ? 6.069 5.764 -9.517 1.00 94.75 97 ARG A CA 1
ATOM 736 C C . ARG A 1 97 ? 4.832 4.945 -9.873 1.00 94.75 97 ARG A C 1
ATOM 738 O O . ARG A 1 97 ? 3.719 5.386 -9.602 1.00 94.75 97 ARG A O 1
ATOM 745 N N . SER A 1 98 ? 5.028 3.752 -10.430 1.00 95.38 98 SER A N 1
ATOM 746 C CA . SER A 1 98 ? 3.935 2.843 -10.787 1.00 95.38 98 SER A CA 1
ATOM 747 C C . SER A 1 98 ? 3.107 2.460 -9.557 1.00 95.38 98 SER A C 1
ATOM 749 O O . SER A 1 98 ? 1.881 2.555 -9.584 1.00 95.38 98 SER A O 1
ATOM 751 N N . LEU A 1 99 ? 3.766 2.124 -8.441 1.00 96.00 99 LEU A N 1
ATOM 752 C CA . LEU A 1 99 ? 3.083 1.848 -7.173 1.00 96.00 99 LEU A CA 1
ATOM 753 C C . LEU A 1 99 ? 2.308 3.063 -6.653 1.00 96.00 99 LEU A C 1
ATOM 755 O O . LEU A 1 99 ? 1.175 2.900 -6.210 1.00 96.00 99 LEU A O 1
ATOM 759 N N . VAL A 1 100 ? 2.870 4.274 -6.736 1.00 97.00 100 VAL A N 1
ATOM 760 C CA . VAL A 1 100 ? 2.162 5.505 -6.342 1.00 97.00 100 VAL A CA 1
ATOM 761 C C . VAL A 1 100 ? 0.882 5.685 -7.157 1.00 97.00 100 VAL A C 1
ATOM 763 O O . VAL A 1 100 ? -0.168 5.962 -6.581 1.00 97.00 100 VAL A O 1
ATOM 766 N N . LEU A 1 101 ? 0.940 5.503 -8.478 1.00 97.44 101 LEU A N 1
ATOM 767 C CA . LEU A 1 101 ? -0.235 5.644 -9.342 1.00 97.44 101 LEU A CA 1
ATOM 768 C C . LEU A 1 101 ? -1.324 4.626 -8.990 1.00 97.44 101 LEU A C 1
ATOM 770 O O . LEU A 1 101 ? -2.486 5.007 -8.849 1.00 97.44 101 LEU A O 1
ATOM 774 N N . ILE A 1 102 ? -0.942 3.366 -8.772 1.00 97.00 102 ILE A N 1
ATOM 775 C CA . ILE A 1 102 ? -1.862 2.299 -8.357 1.00 97.00 102 ILE A CA 1
ATOM 776 C C . ILE A 1 102 ? -2.493 2.619 -6.999 1.00 97.00 102 ILE A C 1
ATOM 778 O O . ILE A 1 102 ? -3.713 2.560 -6.861 1.00 97.00 102 ILE A O 1
ATOM 782 N N . ILE A 1 103 ? -1.688 3.028 -6.013 1.00 97.19 103 ILE A N 1
ATOM 783 C CA . ILE A 1 103 ? -2.165 3.458 -4.692 1.00 97.19 103 ILE A CA 1
ATOM 784 C C . ILE A 1 103 ? -3.187 4.587 -4.834 1.00 97.19 103 ILE A C 1
ATOM 786 O O . ILE A 1 103 ? -4.271 4.511 -4.261 1.00 97.19 103 ILE A O 1
ATOM 790 N N . CYS A 1 104 ? -2.868 5.631 -5.602 1.00 97.94 104 CYS A N 1
ATOM 791 C CA . CYS A 1 104 ? -3.765 6.766 -5.791 1.00 97.94 104 CYS A CA 1
ATOM 792 C C . CYS A 1 104 ? -5.067 6.371 -6.496 1.00 97.94 104 CYS A C 1
ATOM 794 O O . CYS A 1 104 ? -6.124 6.899 -6.149 1.00 97.94 104 CYS A O 1
ATOM 796 N N . HIS A 1 105 ? -5.005 5.470 -7.475 1.00 98.06 105 HIS A N 1
ATOM 797 C CA . HIS A 1 105 ? -6.178 4.959 -8.188 1.00 98.06 105 HIS A CA 1
ATOM 798 C C . HIS A 1 105 ? -7.099 4.169 -7.258 1.00 98.06 105 HIS A C 1
ATOM 800 O O . HIS A 1 105 ? -8.276 4.498 -7.121 1.00 98.06 105 HIS A O 1
ATOM 806 N N . LEU A 1 106 ? -6.544 3.208 -6.519 1.00 97.81 106 LEU A N 1
ATOM 807 C CA . LEU A 1 106 ? -7.287 2.400 -5.550 1.00 97.81 106 LEU A CA 1
ATOM 808 C C . LEU A 1 106 ? -7.862 3.259 -4.419 1.00 97.81 106 LEU A C 1
ATOM 810 O O . LEU A 1 106 ? -9.037 3.135 -4.078 1.00 97.81 106 LEU A O 1
ATOM 814 N N . ALA A 1 107 ? -7.072 4.189 -3.879 1.00 97.31 107 ALA A N 1
ATOM 815 C CA . ALA A 1 107 ? -7.530 5.103 -2.840 1.00 97.31 107 ALA A CA 1
ATOM 816 C C . ALA A 1 107 ? -8.694 5.983 -3.316 1.00 97.31 107 ALA A C 1
ATOM 818 O O . ALA A 1 107 ? -9.605 6.249 -2.537 1.00 97.31 107 ALA A O 1
ATOM 819 N N . LYS A 1 108 ? -8.703 6.417 -4.585 1.00 97.62 108 LYS A N 1
ATOM 820 C CA . LYS A 1 108 ? -9.836 7.156 -5.168 1.00 97.62 108 LYS A CA 1
ATOM 821 C C . LYS A 1 108 ? -11.078 6.279 -5.295 1.00 97.62 108 LYS A C 1
ATOM 823 O O . LYS A 1 108 ? -12.158 6.727 -4.913 1.00 97.62 108 LYS A O 1
ATOM 828 N N . ASN A 1 109 ? -10.921 5.048 -5.777 1.00 97.31 109 ASN A N 1
ATOM 829 C CA . ASN A 1 109 ? -12.032 4.115 -5.974 1.00 97.31 109 ASN A CA 1
ATOM 830 C C . ASN A 1 109 ? -12.676 3.694 -4.643 1.00 97.31 109 ASN A C 1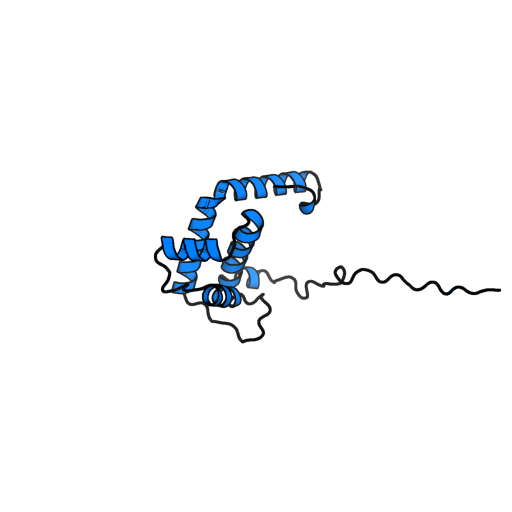
ATOM 832 O O . ASN A 1 109 ? -13.894 3.559 -4.564 1.00 97.31 109 ASN A O 1
ATOM 836 N N . HIS A 1 110 ? -11.876 3.570 -3.579 1.00 96.56 110 HIS A N 1
ATOM 837 C CA . HIS A 1 110 ? -12.326 3.152 -2.247 1.00 96.56 110 HIS A CA 1
ATOM 838 C C . HIS A 1 110 ? -12.365 4.291 -1.216 1.00 96.56 110 HIS A C 1
ATOM 840 O O . HIS A 1 110 ? -12.453 4.034 -0.015 1.00 96.56 110 HIS A O 1
ATOM 846 N N . GLN A 1 111 ? -12.323 5.558 -1.651 1.00 96.62 111 GLN A N 1
ATOM 847 C CA . GLN A 1 111 ? -12.182 6.707 -0.742 1.00 96.62 111 GLN A CA 1
ATOM 848 C C . GLN A 1 111 ? -13.272 6.774 0.331 1.00 96.62 111 GLN A C 1
ATOM 850 O O . GLN A 1 111 ? -13.045 7.282 1.425 1.00 96.62 111 GLN A O 1
ATOM 855 N N . GLU A 1 112 ? -14.469 6.301 0.005 1.00 96.44 112 GLU A N 1
ATOM 856 C CA . GLU A 1 112 ? -15.622 6.386 0.884 1.00 96.44 112 GLU A CA 1
ATOM 857 C C . GLU A 1 112 ? -15.511 5.393 2.046 1.00 96.44 112 GLU A C 1
ATOM 859 O O . GLU A 1 112 ? -15.620 5.799 3.204 1.00 96.44 112 GLU A O 1
ATOM 864 N N . LEU A 1 113 ? -15.147 4.142 1.748 1.00 95.38 113 LEU A N 1
ATOM 865 C CA . LEU A 1 113 ? -14.833 3.122 2.749 1.00 95.38 113 LEU A CA 1
ATOM 866 C C . LEU A 1 113 ? -13.652 3.539 3.627 1.00 95.38 113 LEU A C 1
ATOM 868 O O . LEU A 1 113 ? -13.736 3.448 4.849 1.00 95.38 113 LEU A O 1
ATOM 872 N N . ILE A 1 114 ? -12.586 4.077 3.023 1.00 95.31 114 ILE A N 1
ATOM 873 C CA . ILE A 1 114 ? -11.409 4.553 3.763 1.00 95.31 114 ILE A CA 1
ATOM 874 C C . ILE A 1 114 ? -11.810 5.646 4.764 1.00 95.31 114 ILE A C 1
ATOM 876 O O . ILE A 1 114 ? -11.444 5.571 5.935 1.00 95.31 114 ILE A O 1
ATOM 880 N N . ARG A 1 115 ? -12.600 6.645 4.342 1.00 95.88 115 ARG A N 1
ATOM 881 C CA . ARG A 1 115 ? -13.062 7.720 5.239 1.00 95.88 115 ARG A CA 1
ATOM 882 C C . ARG A 1 115 ? -13.957 7.195 6.357 1.00 95.88 115 ARG A C 1
ATOM 884 O O . ARG A 1 115 ? -13.798 7.629 7.493 1.00 95.88 115 ARG A O 1
ATOM 891 N N . ARG A 1 116 ? -14.875 6.270 6.054 1.00 95.12 116 ARG A N 1
ATOM 892 C CA . ARG A 1 116 ? -15.734 5.632 7.064 1.00 95.12 116 ARG A CA 1
ATOM 893 C C . ARG A 1 116 ? -14.906 4.881 8.105 1.00 95.12 116 ARG A C 1
ATOM 895 O O . ARG A 1 116 ? -15.150 5.047 9.295 1.00 95.12 116 ARG A O 1
ATOM 902 N N . ALA A 1 117 ? -13.901 4.123 7.669 1.00 93.00 117 ALA A N 1
ATOM 903 C CA . ALA A 1 117 ? -13.033 3.364 8.562 1.00 93.00 117 ALA A CA 1
ATOM 904 C C . ALA A 1 117 ? -12.209 4.261 9.486 1.00 93.00 117 ALA A C 1
ATOM 906 O O . ALA A 1 117 ? -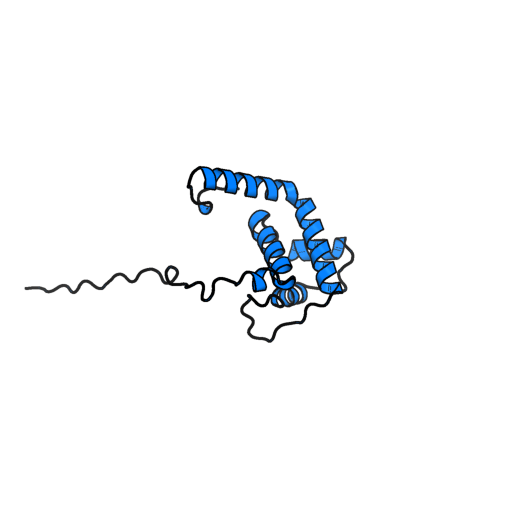12.128 4.005 10.686 1.00 93.00 117 ALA A O 1
ATOM 907 N N . VAL A 1 118 ? -11.655 5.350 8.949 1.00 93.12 118 VAL A N 1
ATOM 908 C CA . VAL A 1 118 ? -10.915 6.334 9.749 1.00 93.12 118 VAL A CA 1
ATOM 909 C C . VAL A 1 118 ? -11.840 7.042 10.742 1.00 93.12 118 VAL A C 1
ATOM 911 O O . VAL A 1 118 ? -11.506 7.119 11.920 1.00 93.12 118 VAL A O 1
ATOM 914 N N . ALA A 1 119 ? -13.026 7.485 10.314 1.00 94.50 119 ALA A N 1
ATOM 915 C CA . ALA A 1 119 ? -13.988 8.135 11.206 1.00 94.50 119 ALA A CA 1
ATOM 916 C C . ALA A 1 119 ? -14.447 7.206 12.344 1.00 94.50 119 ALA A C 1
ATOM 918 O O . ALA A 1 119 ? -14.560 7.631 13.494 1.00 94.50 119 ALA A O 1
ATOM 919 N N . LEU A 1 120 ? -14.668 5.922 12.043 1.00 93.19 120 LEU A N 1
ATOM 920 C CA . LEU A 1 120 ? -14.996 4.915 13.048 1.00 93.19 120 LEU A CA 1
ATOM 921 C C . LEU A 1 120 ? -13.847 4.731 14.047 1.00 93.19 120 LEU A C 1
ATOM 923 O O . LEU A 1 120 ? -14.082 4.732 15.255 1.00 93.19 120 LEU A O 1
ATOM 927 N N . LEU A 1 121 ? -12.604 4.636 13.567 1.00 91.69 121 LEU A N 1
ATOM 928 C CA . LEU A 1 121 ? -11.422 4.540 14.424 1.00 91.69 121 LEU A CA 1
ATOM 929 C C . LEU A 1 121 ? -11.290 5.756 15.353 1.00 91.69 121 LEU A C 1
ATOM 931 O O . LEU A 1 121 ? -11.042 5.593 16.550 1.00 91.69 121 LEU A O 1
ATOM 935 N N . GLU A 1 122 ? -11.486 6.966 14.829 1.00 93.31 122 GLU A N 1
ATOM 936 C CA . GLU A 1 122 ? -11.461 8.203 15.616 1.00 93.31 122 GLU A CA 1
ATOM 937 C C . GLU A 1 122 ? -12.545 8.197 16.701 1.00 93.31 122 GLU A C 1
ATOM 939 O O . GLU A 1 122 ? -12.253 8.476 17.867 1.00 93.31 122 GLU A O 1
ATOM 944 N N . GLN A 1 123 ? -13.775 7.807 16.353 1.00 93.62 123 GLN A N 1
ATOM 945 C CA . GLN A 1 123 ? -14.879 7.685 17.305 1.00 93.62 123 GLN A CA 1
ATOM 946 C C . GLN A 1 123 ? -14.561 6.678 18.420 1.00 93.62 123 GLN A C 1
ATOM 948 O O . GLN A 1 123 ? -14.782 6.963 19.598 1.00 93.62 123 GLN A O 1
ATOM 953 N N . MET A 1 124 ? -14.036 5.501 18.078 1.00 92.56 124 MET A N 1
ATOM 954 C CA . MET A 1 124 ? -13.703 4.471 19.066 1.00 92.56 124 MET A CA 1
ATOM 955 C C . MET A 1 124 ? -12.561 4.903 19.981 1.00 92.56 124 MET A C 1
ATOM 957 O O . MET A 1 124 ? -12.626 4.682 21.190 1.00 92.56 124 MET A O 1
ATOM 961 N N . THR A 1 125 ? -11.568 5.596 19.424 1.00 92.00 125 THR A N 1
ATOM 962 C CA . THR A 1 125 ? -10.451 6.163 20.187 1.00 92.00 125 THR A CA 1
ATOM 963 C C . THR A 1 125 ? -10.952 7.189 21.205 1.00 92.00 125 THR A C 1
ATOM 965 O O . THR A 1 125 ? -10.575 7.131 22.373 1.00 92.00 125 THR A O 1
ATOM 968 N N . GLN A 1 126 ? -11.874 8.077 20.812 1.00 93.81 126 GLN A N 1
ATOM 969 C CA . GLN A 1 126 ? -12.508 9.030 21.736 1.00 93.81 126 GLN A CA 1
ATOM 970 C C . GLN A 1 126 ? -13.290 8.328 22.856 1.00 93.81 126 GLN A C 1
ATOM 972 O O . GLN A 1 126 ? -13.350 8.817 23.984 1.00 93.81 126 GLN A O 1
ATOM 977 N N . GLN A 1 127 ? -13.868 7.165 22.560 1.00 92.81 127 GLN A N 1
ATOM 978 C CA . GLN A 1 127 ? -14.625 6.347 23.508 1.00 92.81 127 GLN A CA 1
ATOM 979 C C . GLN A 1 127 ? -13.741 5.380 24.318 1.00 92.81 127 GLN A C 1
ATOM 981 O O . GLN A 1 127 ? -14.284 4.558 25.056 1.00 92.81 127 GLN A O 1
ATOM 986 N N . ASN A 1 128 ? -12.405 5.447 24.191 1.00 90.94 128 ASN A N 1
ATOM 987 C CA . ASN A 1 128 ? -11.452 4.487 24.776 1.00 90.94 128 ASN A CA 1
ATOM 988 C C . ASN A 1 128 ? -11.852 3.021 24.524 1.00 90.94 128 ASN A C 1
ATOM 990 O O . ASN A 1 128 ? -11.735 2.158 25.394 1.00 90.94 128 ASN A O 1
ATOM 994 N N . SER A 1 129 ? -12.397 2.756 23.338 1.00 88.19 129 SER A N 1
ATOM 995 C CA . SER A 1 129 ? -12.881 1.445 22.928 1.00 88.19 129 SER A CA 1
ATOM 996 C C . SER A 1 129 ? -11.963 0.848 21.873 1.00 88.19 129 SER A C 1
ATOM 998 O O . SER A 1 129 ? -11.500 1.529 20.964 1.00 88.19 129 SER A O 1
ATOM 1000 N N . GLU A 1 130 ? -11.721 -0.452 21.989 1.00 86.94 130 GLU A N 1
ATOM 1001 C CA . GLU A 1 130 ? -10.806 -1.165 21.104 1.00 86.94 130 GLU A CA 1
ATOM 1002 C C . GLU A 1 130 ? -11.354 -1.300 19.668 1.00 86.94 130 GLU A C 1
ATOM 1004 O O . GLU A 1 130 ? -12.467 -1.816 19.512 1.00 86.94 130 GLU A O 1
ATOM 1009 N N . PRO A 1 131 ? -10.584 -0.950 18.614 1.00 81.94 131 PRO A N 1
ATOM 1010 C CA . PRO A 1 131 ? -11.063 -0.900 17.224 1.00 81.94 131 PRO A CA 1
ATOM 1011 C C . PRO A 1 131 ? -11.643 -2.214 16.693 1.00 81.94 131 PRO A C 1
ATOM 1013 O O . PRO A 1 131 ? -12.617 -2.219 15.949 1.00 81.94 131 PRO A O 1
ATOM 1016 N N . HIS A 1 132 ? -11.089 -3.351 17.124 1.00 83.25 132 HIS A N 1
ATOM 1017 C CA . HIS A 1 132 ? -11.520 -4.684 16.690 1.00 83.25 132 HIS A CA 1
ATOM 1018 C C . HIS A 1 132 ? -12.943 -5.057 17.147 1.00 83.25 132 HIS A C 1
ATOM 1020 O O . HIS A 1 132 ? -13.458 -6.106 16.764 1.00 83.25 132 HIS A O 1
ATOM 1026 N N . ARG A 1 133 ? -13.569 -4.238 18.004 1.00 83.69 133 ARG A N 1
ATOM 1027 C CA . ARG A 1 133 ? -14.932 -4.456 18.507 1.00 83.69 133 ARG A CA 1
ATOM 1028 C C . ARG A 1 133 ? -16.007 -3.818 17.631 1.00 83.69 133 ARG A C 1
ATOM 1030 O O . ARG A 1 133 ? -17.181 -4.104 17.860 1.00 83.69 133 ARG A O 1
ATOM 1037 N N . ALA A 1 134 ? -15.642 -2.977 16.665 1.00 80.06 134 ALA A N 1
ATOM 1038 C CA . ALA A 1 134 ? -16.586 -2.430 15.700 1.00 80.06 134 ALA A CA 1
ATOM 1039 C C . ALA A 1 134 ? -16.468 -3.136 14.350 1.00 80.06 134 ALA A C 1
ATOM 1041 O O . ALA A 1 134 ? -15.382 -3.524 13.923 1.00 80.06 134 ALA A O 1
ATOM 1042 N N . ALA A 1 135 ? -17.612 -3.290 13.690 1.00 76.62 135 ALA A N 1
ATOM 1043 C CA . ALA A 1 135 ? -17.684 -3.731 12.307 1.00 76.62 135 ALA A CA 1
ATOM 1044 C C . ALA A 1 135 ? -17.722 -2.506 11.385 1.00 76.62 135 ALA A C 1
ATOM 1046 O O . ALA A 1 135 ? -18.351 -1.500 11.730 1.00 76.62 135 ALA A O 1
ATOM 1047 N N . LEU A 1 136 ? -17.041 -2.618 10.244 1.00 73.94 136 LEU A N 1
ATOM 1048 C CA . LEU A 1 136 ? -17.063 -1.636 9.163 1.00 73.94 136 LEU A CA 1
ATOM 1049 C C . LEU A 1 136 ? -18.233 -1.890 8.206 1.00 73.94 136 LEU A C 1
ATOM 1051 O O . LEU A 1 136 ? -18.486 -3.082 7.913 1.00 73.94 136 LEU A O 1
#

Secondary structure (DSSP, 8-state):
---------PPPTTTT---SSPPPHHHHT-HHHHHHHHHHHHHHHH---HHHHHHHHHHTT-TTT--SHHHHHHHHTTSTTS--SS-PPPPPHHHHHHHHHHHHHHHHHTHHHHHHHHHHHHHHHHTT--GGGS--